Protein AF-A0A842N1L7-F1 (afdb_monomer_lite)

Foldseek 3Di:
DVQLQVQLQVLCVVVPWDKDKDWDDDPHDTDIHIDTPDQDPDLVSLLNNQLRSLQVVLVVLVVVLVVDDDPVSNVVSVLSSVLSNVSSVVSSCVSVVNDDVVVVVCSVVVSVVVVVVVCCVVCVVVVVD

Secondary structure (DSSP, 8-state):
-HHHHHHHHHHHHHTT--EEEEEEEETTEEEEEEEESS---SHHHHHHHHHHHHHHHHHHHHHHHHH---HHHHHHHHHHHHHHHHHHHHHHHHHTTSS-HHHHHHHHHHHHHHHHHHHHHHHHHHT--

Structure (mmCIF, N/CA/C/O backbone):
data_AF-A0A842N1L7-F1
#
_entry.id   AF-A0A842N1L7-F1
#
loop_
_atom_site.group_PDB
_atom_site.id
_atom_site.type_symbol
_atom_site.label_atom_id
_atom_site.label_alt_id
_atom_site.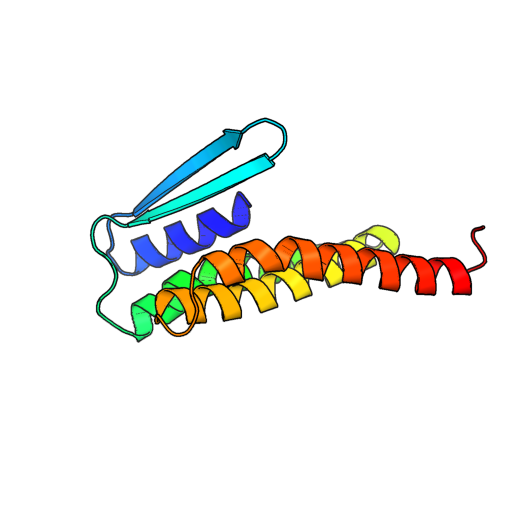label_comp_id
_atom_site.label_asym_id
_atom_site.label_entity_id
_atom_site.label_seq_id
_atom_site.pdbx_PDB_ins_code
_atom_site.Cartn_x
_atom_site.Cartn_y
_atom_site.Cartn_z
_atom_site.occupancy
_atom_site.B_iso_or_equiv
_atom_site.auth_seq_id
_atom_site.auth_comp_id
_atom_site.auth_asym_id
_atom_site.auth_atom_id
_atom_site.pdbx_PDB_model_num
ATOM 1 N N . MET A 1 1 ? -3.953 2.720 -7.063 1.00 80.06 1 MET A N 1
ATOM 2 C CA . MET A 1 1 ? -4.975 3.397 -6.241 1.00 80.06 1 MET A CA 1
ATOM 3 C C . MET A 1 1 ? -6.262 2.582 -6.149 1.00 80.06 1 MET A C 1
ATOM 5 O O . MET A 1 1 ? -6.513 2.084 -5.071 1.00 80.06 1 MET A O 1
ATOM 9 N N . VAL A 1 2 ? -7.008 2.309 -7.233 1.00 87.38 2 VAL A N 1
ATOM 10 C CA . VAL A 1 2 ? -8.228 1.462 -7.141 1.00 87.38 2 VAL A CA 1
ATOM 11 C C . VAL A 1 2 ? -7.961 0.103 -6.478 1.00 87.38 2 VAL A C 1
ATOM 13 O O . VAL A 1 2 ? -8.605 -0.224 -5.486 1.00 87.38 2 VAL A O 1
ATOM 16 N N . ILE A 1 3 ? -6.968 -0.647 -6.975 1.00 91.25 3 ILE A N 1
ATOM 17 C CA . ILE A 1 3 ? -6.560 -1.946 -6.403 1.00 91.25 3 ILE A CA 1
ATOM 18 C C . ILE A 1 3 ? -6.165 -1.795 -4.926 1.00 91.25 3 ILE A C 1
ATOM 20 O O . ILE A 1 3 ? -6.617 -2.560 -4.083 1.00 91.25 3 ILE A O 1
ATOM 24 N N . HIS A 1 4 ? -5.384 -0.762 -4.620 1.00 93.94 4 HIS A N 1
ATOM 25 C CA . HIS A 1 4 ? -4.880 -0.462 -3.284 1.00 93.94 4 HIS A CA 1
ATOM 26 C C . HIS A 1 4 ? -6.008 -0.240 -2.270 1.00 93.94 4 HIS A C 1
ATOM 28 O O . HIS A 1 4 ? -6.119 -0.987 -1.301 1.00 93.94 4 HIS A O 1
ATOM 34 N N . GLU A 1 5 ? -6.919 0.696 -2.538 1.00 94.31 5 GLU A N 1
ATOM 35 C CA . GLU A 1 5 ? -8.053 0.938 -1.639 1.00 94.31 5 GLU A CA 1
ATOM 36 C C . GLU A 1 5 ? -8.984 -0.279 -1.545 1.00 94.31 5 GLU A C 1
ATOM 38 O O . GLU A 1 5 ? -9.570 -0.551 -0.498 1.00 94.31 5 GLU A O 1
ATOM 43 N N . THR A 1 6 ? -9.102 -1.058 -2.626 1.00 94.94 6 THR A N 1
ATOM 44 C CA . THR A 1 6 ? -9.910 -2.286 -2.621 1.00 94.94 6 THR A CA 1
ATOM 45 C C . THR A 1 6 ? -9.363 -3.307 -1.624 1.00 94.94 6 THR A C 1
ATOM 47 O O . THR A 1 6 ? -10.148 -3.951 -0.932 1.00 94.94 6 THR A O 1
ATOM 50 N N . PHE A 1 7 ? -8.042 -3.446 -1.491 1.00 97.31 7 PHE A N 1
ATOM 51 C CA . PHE A 1 7 ? -7.463 -4.364 -0.511 1.00 97.31 7 PHE A CA 1
ATOM 52 C C . PHE A 1 7 ? -7.737 -3.934 0.932 1.00 97.31 7 PHE A C 1
ATOM 54 O O . PHE A 1 7 ? -8.164 -4.771 1.729 1.00 97.31 7 PHE A O 1
ATOM 61 N N . HIS A 1 8 ? -7.573 -2.647 1.260 1.00 96.44 8 HIS A N 1
ATOM 62 C CA . HIS A 1 8 ? -7.973 -2.120 2.570 1.00 96.44 8 HIS A CA 1
ATOM 63 C C . HIS A 1 8 ? -9.442 -2.432 2.871 1.00 96.44 8 HIS A C 1
ATOM 65 O O . HIS A 1 8 ? -9.764 -2.951 3.940 1.00 96.44 8 HIS A O 1
ATOM 71 N N . LEU A 1 9 ? -10.325 -2.172 1.901 1.00 97.00 9 LEU A N 1
ATOM 72 C CA . LEU A 1 9 ? -11.761 -2.408 2.017 1.00 97.00 9 LEU A CA 1
ATOM 73 C C . LEU A 1 9 ? -12.086 -3.886 2.268 1.00 97.00 9 LEU A C 1
ATOM 75 O O . LEU A 1 9 ? -12.853 -4.203 3.178 1.00 97.00 9 LEU A O 1
ATOM 79 N N . VAL A 1 10 ? -11.525 -4.787 1.458 1.00 97.25 10 VAL A N 1
ATOM 80 C CA . VAL A 1 10 ? -11.783 -6.231 1.546 1.00 97.25 10 VAL A CA 1
ATOM 81 C C . VAL A 1 10 ? -11.307 -6.779 2.885 1.00 97.25 10 VAL A C 1
AT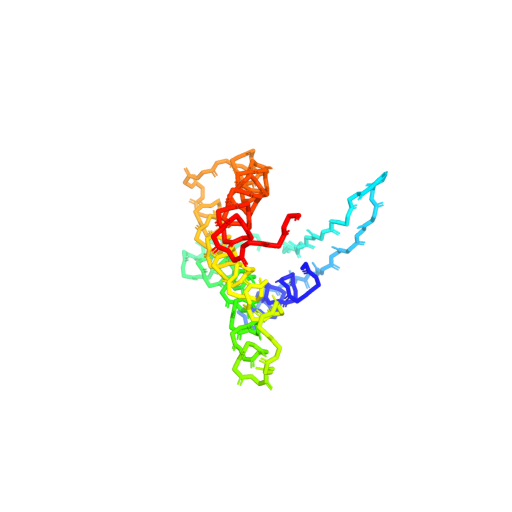OM 83 O O . VAL A 1 10 ? -12.064 -7.489 3.544 1.00 97.25 10 VAL A O 1
ATOM 86 N N . VAL A 1 11 ? -10.097 -6.423 3.323 1.00 97.44 11 VAL A N 1
ATOM 87 C CA . VAL A 1 11 ? -9.558 -6.895 4.605 1.00 97.44 11 VAL A CA 1
ATOM 88 C C . VAL A 1 11 ? -10.348 -6.319 5.781 1.00 97.44 11 VAL A C 1
ATOM 90 O O . VAL A 1 11 ? -10.693 -7.066 6.694 1.00 97.44 11 VAL A O 1
ATOM 93 N N . ALA A 1 12 ? -10.719 -5.036 5.748 1.00 97.00 12 ALA A N 1
ATOM 94 C CA . ALA A 1 12 ? -11.554 -4.437 6.790 1.00 97.00 12 ALA A CA 1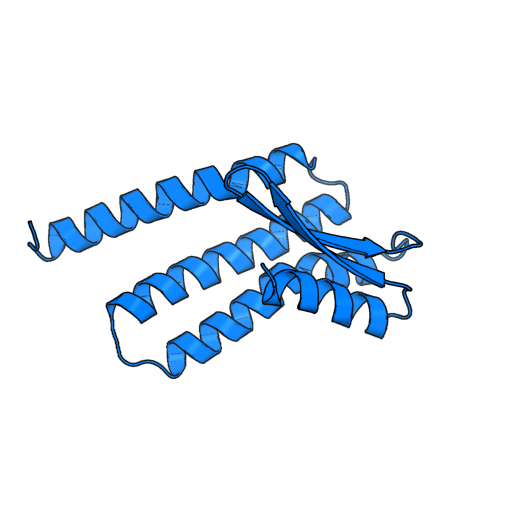
ATOM 95 C C . ALA A 1 12 ? -12.914 -5.147 6.909 1.00 97.00 12 ALA A C 1
ATOM 97 O O . ALA A 1 12 ? -13.317 -5.534 8.006 1.00 97.00 12 ALA A O 1
ATOM 98 N N . ARG A 1 13 ? -13.589 -5.399 5.782 1.00 97.31 13 ARG A N 1
ATOM 99 C CA . ARG A 1 13 ? -14.871 -6.121 5.764 1.00 97.31 13 ARG A CA 1
ATOM 100 C C . ARG A 1 13 ? -14.731 -7.575 6.210 1.00 97.31 13 ARG A C 1
ATOM 102 O O . ARG A 1 13 ? -15.574 -8.055 6.961 1.00 97.31 13 ARG A O 1
ATOM 109 N N . ALA A 1 14 ? -13.661 -8.261 5.806 1.00 97.56 14 ALA A N 1
ATOM 110 C CA . ALA A 1 14 ? -13.386 -9.638 6.223 1.00 97.56 14 ALA A CA 1
ATOM 111 C C . ALA A 1 14 ? -13.157 -9.761 7.740 1.00 97.56 14 ALA A C 1
ATOM 113 O O . ALA A 1 14 ? -13.498 -10.781 8.332 1.00 97.56 14 ALA A O 1
ATOM 114 N N . LEU A 1 15 ? -12.630 -8.712 8.377 1.00 97.06 15 LEU A N 1
ATOM 115 C CA . LEU A 1 15 ? -12.453 -8.623 9.830 1.00 97.06 15 LEU A CA 1
ATOM 116 C C . LEU A 1 15 ? -13.708 -8.123 10.574 1.00 97.06 15 LEU A C 1
ATOM 118 O O . LEU A 1 15 ? -13.658 -7.927 11.788 1.00 97.06 15 LEU A O 1
ATOM 122 N N . GLY A 1 16 ? -14.829 -7.924 9.870 1.00 96.44 16 GLY A N 1
ATOM 123 C CA . GLY A 1 16 ? -16.119 -7.548 10.453 1.00 96.44 16 GLY A CA 1
ATOM 124 C C . GLY A 1 16 ? -16.351 -6.044 10.617 1.00 96.44 16 GLY A C 1
ATOM 125 O O . GLY A 1 16 ? -17.286 -5.657 11.314 1.00 96.44 16 GLY A O 1
ATOM 126 N N . TYR A 1 17 ? -15.534 -5.186 9.998 1.00 96.94 17 TYR A N 1
ATOM 127 C CA . TYR A 1 17 ? -15.739 -3.738 10.040 1.00 96.94 17 TYR A CA 1
ATOM 128 C C . TYR A 1 17 ? -16.670 -3.257 8.925 1.00 96.94 17 TYR A C 1
ATOM 130 O O . TYR A 1 17 ? -16.530 -3.648 7.762 1.00 96.94 17 TYR A O 1
ATOM 138 N N . THR A 1 18 ? -17.558 -2.316 9.253 1.00 96.56 18 THR A N 1
ATOM 139 C CA . THR A 1 18 ? -18.259 -1.518 8.244 1.00 96.56 18 THR A CA 1
ATOM 140 C C . THR A 1 18 ? -17.269 -0.549 7.607 1.00 96.56 18 THR A C 1
ATOM 142 O O . THR A 1 18 ? -16.760 0.368 8.260 1.00 96.56 18 THR A O 1
ATOM 145 N N . ALA A 1 19 ? -16.974 -0.773 6.329 1.00 95.44 19 ALA A N 1
ATOM 146 C CA . ALA A 1 19 ? -16.035 0.031 5.563 1.00 95.44 19 ALA A CA 1
ATOM 147 C C . ALA A 1 19 ? -16.581 0.354 4.169 1.00 95.44 19 ALA A C 1
ATOM 149 O O . ALA A 1 19 ? -17.233 -0.478 3.522 1.00 95.44 19 ALA A O 1
ATOM 150 N N . GLU A 1 20 ? -16.271 1.557 3.701 1.00 94.50 20 GLU A N 1
ATOM 151 C CA . GLU A 1 20 ? -16.660 2.100 2.403 1.00 94.50 20 GLU A CA 1
ATOM 152 C C . GLU A 1 20 ? -15.448 2.730 1.728 1.00 94.50 20 GLU A C 1
ATOM 154 O O . GLU A 1 20 ? -14.610 3.342 2.389 1.00 94.50 20 GLU A O 1
ATOM 159 N N . VAL A 1 21 ? -15.355 2.588 0.410 1.00 91.00 21 VAL A N 1
ATOM 160 C CA . VAL A 1 21 ? -14.286 3.201 -0.376 1.00 91.00 21 VAL A CA 1
ATOM 161 C C . VAL A 1 21 ? -14.820 4.409 -1.125 1.00 91.00 21 VAL A C 1
ATOM 163 O O . VAL A 1 21 ? -15.886 4.351 -1.738 1.00 91.00 21 VAL A O 1
ATOM 166 N N . PHE A 1 22 ? -14.060 5.497 -1.089 1.00 89.25 22 PHE A N 1
ATOM 167 C CA . PHE A 1 22 ? -14.357 6.718 -1.816 1.00 89.25 22 PHE A CA 1
ATOM 168 C C . PHE A 1 22 ? -13.239 6.984 -2.808 1.00 89.25 22 PHE A C 1
ATOM 170 O O . PHE A 1 22 ? -12.060 6.941 -2.461 1.00 89.25 22 PHE A O 1
ATOM 177 N N . TYR A 1 23 ? -13.627 7.292 -4.039 1.00 84.31 23 TYR A N 1
ATOM 178 C CA . TYR A 1 23 ? -12.717 7.714 -5.091 1.00 84.31 23 TYR A CA 1
ATOM 179 C C . TYR A 1 23 ? -13.095 9.121 -5.525 1.00 84.31 23 TYR A C 1
ATOM 181 O O . TYR A 1 23 ? -14.278 9.446 -5.635 1.00 84.31 23 TYR A O 1
ATOM 189 N N . GLY A 1 24 ? -12.096 9.952 -5.787 1.00 76.00 24 GLY A N 1
ATOM 190 C CA . GLY A 1 24 ? -12.318 11.301 -6.276 1.00 76.00 24 GLY A CA 1
ATOM 191 C C . GLY A 1 24 ? -11.179 11.805 -7.146 1.00 76.00 24 GLY A C 1
ATOM 192 O O . GLY A 1 24 ? -10.103 11.208 -7.242 1.00 76.00 24 GLY A O 1
ATOM 193 N N . ILE A 1 25 ? -11.449 12.924 -7.809 1.00 70.12 25 ILE A N 1
ATOM 194 C CA . ILE A 1 25 ? -10.509 13.619 -8.684 1.00 70.12 25 ILE A CA 1
ATOM 195 C C . ILE A 1 25 ? -10.466 15.075 -8.219 1.00 70.12 25 ILE A C 1
ATOM 197 O O . ILE A 1 25 ? -11.505 15.723 -8.123 1.00 70.12 25 ILE A O 1
ATOM 201 N N . SER A 1 26 ? -9.275 15.589 -7.915 1.00 54.53 26 SER A N 1
ATOM 202 C CA . SER A 1 26 ? -9.054 16.979 -7.495 1.00 54.53 26 SER A CA 1
ATOM 203 C C . SER A 1 26 ? -7.952 17.601 -8.342 1.00 54.53 26 SER A C 1
ATOM 205 O O . SER A 1 26 ? -6.833 17.106 -8.270 1.00 54.53 26 SER A O 1
ATOM 207 N N . PHE A 1 27 ? -8.277 18.647 -9.126 1.00 41.25 27 PHE A N 1
ATOM 208 C CA . PHE A 1 27 ? -7.431 19.573 -9.926 1.00 41.25 27 PHE A CA 1
ATOM 209 C C . PHE A 1 27 ? -6.269 19.016 -10.797 1.00 41.25 27 PHE A C 1
ATOM 211 O O . PHE A 1 27 ? -5.751 19.750 -11.634 1.00 41.25 27 PHE A O 1
ATOM 218 N N . SER A 1 28 ? -5.830 17.768 -10.617 1.00 52.88 28 SER A N 1
ATOM 219 C CA . SER A 1 28 ? -4.747 17.033 -11.310 1.00 52.88 28 SER A CA 1
ATOM 220 C C . SER A 1 28 ? -4.423 15.680 -10.637 1.00 52.88 28 SER A C 1
ATOM 222 O O . SER A 1 28 ? -3.752 14.853 -11.247 1.00 52.88 28 SER A O 1
ATOM 224 N N . ASN A 1 29 ? -4.910 15.419 -9.417 1.00 56.66 29 ASN A N 1
ATOM 225 C CA . ASN A 1 29 ? -4.637 14.202 -8.653 1.00 56.66 29 ASN A CA 1
ATOM 226 C C . ASN A 1 29 ? -5.877 13.311 -8.508 1.00 56.66 29 ASN A C 1
ATOM 228 O O . ASN A 1 29 ? -6.960 13.751 -8.113 1.00 56.66 29 ASN A O 1
ATOM 232 N N . LEU A 1 30 ? -5.676 12.025 -8.785 1.00 66.88 30 LEU A N 1
ATOM 233 C CA . LEU A 1 30 ? -6.580 10.943 -8.411 1.00 66.88 30 LEU A CA 1
ATOM 234 C C . LEU A 1 30 ? -6.335 10.615 -6.937 1.00 66.88 30 LEU A C 1
ATOM 236 O O . LEU A 1 30 ? -5.211 10.276 -6.568 1.00 66.88 30 LEU A O 1
ATOM 240 N N . TYR A 1 31 ? -7.376 10.693 -6.110 1.00 75.50 31 TYR A N 1
ATOM 241 C CA . TYR A 1 31 ? -7.302 10.299 -4.705 1.00 75.50 31 TYR A CA 1
ATOM 242 C C . TYR A 1 31 ? -8.331 9.217 -4.386 1.00 75.50 31 TYR A C 1
ATOM 244 O O . TYR A 1 31 ? -9.394 9.125 -5.006 1.00 75.50 31 TYR A O 1
ATOM 252 N N . GLY A 1 32 ? -7.987 8.383 -3.415 1.00 83.62 32 GLY A N 1
ATOM 253 C CA . GLY A 1 32 ? -8.858 7.361 -2.865 1.00 83.62 32 GLY A CA 1
ATOM 254 C C . GLY A 1 32 ? -8.619 7.256 -1.369 1.00 83.62 32 GLY A C 1
ATOM 255 O O . GLY A 1 32 ? -7.540 7.606 -0.898 1.00 83.62 32 GLY A O 1
ATOM 256 N N . TYR A 1 33 ? -9.647 6.855 -0.633 1.00 86.94 33 TYR A N 1
ATOM 257 C CA . TYR A 1 33 ? -9.504 6.474 0.765 1.00 86.94 33 TYR A CA 1
ATOM 258 C C . TYR A 1 33 ? -10.604 5.493 1.162 1.00 86.94 33 TYR A C 1
ATOM 260 O O . TYR A 1 33 ? -11.738 5.566 0.672 1.00 86.94 33 TYR A O 1
ATOM 268 N N . VAL A 1 34 ? -10.285 4.605 2.100 1.00 90.25 34 VAL A N 1
ATOM 269 C CA . VAL A 1 34 ? -11.270 3.763 2.781 1.00 90.25 34 VAL A CA 1
ATOM 270 C C . VAL A 1 34 ? -11.691 4.413 4.094 1.00 90.25 34 VAL A C 1
ATOM 272 O O . VAL A 1 34 ? -10.879 4.650 4.987 1.00 90.25 34 VAL A O 1
ATOM 275 N N . ARG A 1 35 ? -12.990 4.679 4.231 1.00 92.12 35 ARG A N 1
ATOM 276 C CA . ARG A 1 35 ? -13.610 5.093 5.489 1.00 92.12 35 ARG A CA 1
ATOM 277 C C . ARG A 1 35 ? -14.069 3.856 6.245 1.00 92.12 35 ARG A C 1
ATOM 279 O O . ARG A 1 35 ? -14.875 3.086 5.730 1.00 92.12 35 ARG A O 1
ATOM 286 N N . ILE A 1 36 ? -13.605 3.707 7.478 1.00 92.25 36 ILE A N 1
ATOM 287 C CA . ILE A 1 36 ? -14.048 2.663 8.405 1.00 92.25 36 ILE A CA 1
ATOM 288 C C . ILE A 1 36 ? -14.855 3.352 9.506 1.00 92.25 36 ILE A C 1
ATOM 290 O O . ILE A 1 36 ? -14.346 4.284 10.126 1.00 92.25 36 ILE A O 1
ATOM 294 N N . GLU A 1 37 ? -16.107 2.938 9.732 1.00 89.88 37 GLU A N 1
ATOM 295 C CA . GLU A 1 37 ? -17.008 3.614 10.688 1.00 89.88 37 GLU A CA 1
ATOM 296 C C . GLU A 1 37 ? -16.428 3.672 12.104 1.00 89.88 37 GLU A C 1
ATOM 298 O O . GLU A 1 37 ? -16.560 4.674 12.806 1.00 89.88 37 GLU A O 1
ATOM 303 N N . GLN A 1 38 ? -15.766 2.594 12.520 1.00 88.06 38 GLN A N 1
ATOM 304 C CA . GLN A 1 38 ? -15.087 2.500 13.803 1.00 88.06 38 GLN A CA 1
ATOM 305 C C . GLN A 1 38 ? -13.645 2.077 13.575 1.00 88.06 38 GLN A C 1
ATOM 307 O O . GLN A 1 38 ? -13.384 0.990 13.058 1.00 88.06 38 GLN A O 1
ATOM 312 N N . MET A 1 39 ? -12.705 2.925 13.992 1.00 86.50 39 MET A N 1
ATOM 313 C CA . MET A 1 39 ? -11.287 2.605 13.876 1.00 86.50 39 MET A CA 1
ATOM 314 C C . MET A 1 39 ? -10.946 1.315 14.643 1.00 86.50 39 MET A C 1
ATOM 316 O O . MET A 1 39 ? -11.417 1.123 15.773 1.00 86.50 39 MET A O 1
ATOM 320 N N . PRO A 1 40 ? -10.122 0.426 14.057 1.00 88.75 40 PRO A N 1
ATOM 321 C CA . PRO A 1 40 ? -9.718 -0.812 14.702 1.00 88.75 40 PRO A CA 1
ATOM 322 C C . PRO A 1 40 ? -8.952 -0.521 15.999 1.00 88.75 40 PRO A C 1
ATOM 324 O O . PRO A 1 40 ? -7.944 0.178 16.007 1.00 88.75 40 PRO A O 1
ATOM 327 N N . ARG A 1 41 ? -9.435 -1.081 17.116 1.00 88.12 41 ARG A N 1
ATOM 328 C CA . ARG A 1 41 ? -8.746 -1.028 18.422 1.00 88.12 41 ARG A CA 1
ATOM 329 C C . ARG A 1 41 ? -7.732 -2.157 18.607 1.00 88.12 41 ARG A C 1
ATOM 331 O O . ARG A 1 41 ? -6.865 -2.076 19.469 1.00 88.12 41 ARG A O 1
ATOM 338 N N . ASN A 1 42 ? -7.872 -3.233 17.835 1.00 95.31 42 ASN A N 1
ATOM 339 C CA . ASN A 1 42 ? -6.981 -4.384 17.881 1.00 95.31 42 ASN A CA 1
ATOM 340 C C . ASN A 1 42 ? -5.768 -4.122 16.980 1.00 95.31 42 ASN A C 1
ATOM 342 O O . ASN A 1 42 ? -5.934 -3.927 15.779 1.00 95.31 42 ASN A O 1
ATOM 346 N N . ILE A 1 43 ? -4.562 -4.185 17.551 1.00 95.88 43 ILE A N 1
ATOM 347 C CA . ILE A 1 43 ? -3.291 -3.969 16.841 1.00 95.88 43 ILE A CA 1
ATOM 348 C C . ILE A 1 43 ? -3.156 -4.893 15.624 1.00 95.88 43 ILE A C 1
ATOM 350 O O . ILE A 1 43 ? -2.728 -4.445 14.566 1.00 95.88 43 ILE A O 1
ATOM 354 N N . VAL A 1 44 ? -3.557 -6.161 15.739 1.00 97.31 44 VAL A N 1
ATOM 355 C CA . VAL A 1 44 ? -3.507 -7.123 14.628 1.00 97.31 44 VAL A CA 1
ATOM 356 C C . VAL A 1 44 ? -4.432 -6.679 13.500 1.00 97.31 44 VAL A C 1
ATOM 358 O O . VAL A 1 44 ? -4.026 -6.691 12.343 1.00 97.31 44 VAL A O 1
ATOM 361 N N . HIS A 1 45 ? -5.650 -6.231 13.818 1.00 97.12 45 HIS A N 1
ATOM 362 C CA . HIS A 1 45 ? -6.581 -5.733 12.802 1.00 97.12 45 HIS A CA 1
ATOM 363 C C . HIS A 1 45 ? -6.040 -4.465 12.142 1.00 97.12 45 HIS A C 1
ATOM 365 O O . HIS A 1 45 ? -6.102 -4.349 10.925 1.00 97.12 45 HIS A O 1
ATOM 371 N N . THR A 1 46 ? -5.453 -3.552 12.919 1.00 95.69 46 THR A N 1
ATOM 372 C CA . THR A 1 46 ? -4.792 -2.356 12.389 1.00 95.69 46 THR A CA 1
ATOM 373 C C . THR A 1 46 ? -3.674 -2.729 11.422 1.00 95.69 46 THR A C 1
ATOM 375 O O . THR A 1 46 ? -3.665 -2.242 10.299 1.00 95.69 46 THR A O 1
ATOM 378 N N . VAL A 1 47 ? -2.774 -3.639 11.803 1.00 96.88 47 VAL A N 1
ATOM 379 C CA . VAL A 1 47 ? -1.681 -4.090 10.927 1.00 96.88 47 VAL A CA 1
ATOM 380 C C . VAL A 1 47 ? -2.223 -4.736 9.656 1.00 96.88 47 VAL A C 1
ATOM 382 O O . VAL A 1 47 ? -1.795 -4.379 8.562 1.00 96.88 47 VAL A O 1
ATOM 385 N N . LEU A 1 48 ? -3.180 -5.658 9.772 1.00 97.38 48 LEU A N 1
ATOM 386 C CA . LEU A 1 48 ? -3.757 -6.342 8.615 1.00 97.38 48 LEU A CA 1
ATOM 387 C C . LEU A 1 48 ? -4.446 -5.359 7.669 1.00 97.38 48 LEU A C 1
ATOM 389 O O . LEU A 1 48 ? -4.178 -5.386 6.474 1.00 97.38 48 LEU A O 1
ATOM 393 N N . ILE A 1 49 ? -5.291 -4.469 8.195 1.00 96.81 49 ILE A N 1
ATOM 394 C CA . ILE A 1 49 ? -6.027 -3.495 7.387 1.00 96.81 49 ILE A CA 1
ATOM 395 C C . ILE A 1 49 ? -5.055 -2.527 6.725 1.00 96.81 49 ILE A C 1
ATOM 397 O O . ILE A 1 49 ? -5.084 -2.411 5.508 1.00 96.81 49 ILE A O 1
ATOM 401 N N . PHE A 1 50 ? -4.183 -1.861 7.484 1.00 95.06 50 PHE A N 1
ATOM 402 C CA . PHE A 1 50 ? -3.319 -0.802 6.955 1.00 95.06 50 PHE A CA 1
ATOM 403 C C . PHE A 1 50 ? -2.143 -1.319 6.112 1.00 95.06 50 PHE A C 1
ATOM 405 O O . PHE A 1 50 ? -1.634 -0.573 5.287 1.00 95.06 50 PHE A O 1
ATOM 412 N N . SER A 1 51 ? -1.719 -2.579 6.243 1.00 96.31 51 SER A N 1
ATOM 413 C CA . SER A 1 51 ? -0.731 -3.155 5.313 1.00 96.31 51 SER A CA 1
ATOM 414 C C . SER A 1 51 ? -1.358 -3.653 4.010 1.00 96.31 51 SER A C 1
ATOM 416 O O . SER A 1 51 ? -0.661 -3.746 2.996 1.00 96.31 51 SER A O 1
ATOM 418 N N . ALA A 1 52 ? -2.659 -3.976 4.016 1.00 96.94 52 ALA A N 1
ATOM 419 C CA . ALA A 1 52 ? -3.323 -4.654 2.907 1.00 96.94 52 ALA A CA 1
ATOM 420 C C . ALA A 1 52 ? -3.244 -3.881 1.589 1.00 96.94 52 ALA A C 1
ATOM 422 O O . ALA A 1 52 ? -2.999 -4.500 0.554 1.00 96.94 52 ALA A O 1
ATOM 423 N N . GLY A 1 53 ? -3.425 -2.558 1.613 1.00 95.31 53 GLY A N 1
ATOM 424 C CA . GLY A 1 53 ? -3.387 -1.725 0.411 1.00 95.31 53 GLY A CA 1
ATOM 425 C C . GLY A 1 53 ? -2.069 -1.874 -0.336 1.00 95.31 53 GLY A C 1
ATOM 426 O O . GLY A 1 53 ? -2.041 -2.320 -1.490 1.00 95.31 53 GLY A O 1
ATOM 427 N N . GLY A 1 54 ? -0.965 -1.585 0.353 1.00 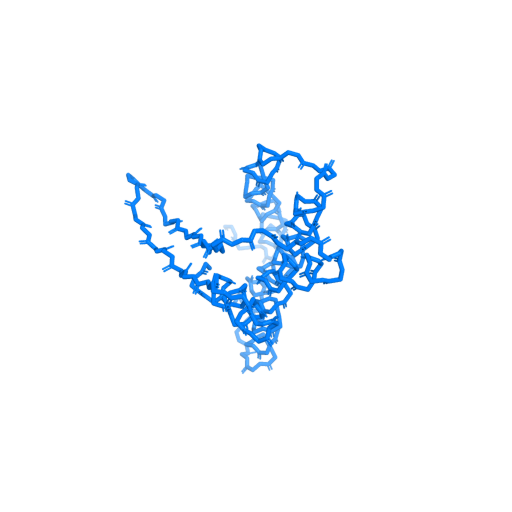94.50 54 GLY A N 1
ATOM 428 C CA . GLY A 1 54 ? 0.381 -1.734 -0.188 1.00 94.50 54 GLY A CA 1
ATOM 429 C C . GLY A 1 54 ? 0.754 -3.177 -0.541 1.00 94.50 54 GLY A C 1
ATOM 430 O O . GLY A 1 54 ? 1.126 -3.464 -1.680 1.00 94.50 54 GLY A O 1
ATOM 431 N N . VAL A 1 55 ? 0.624 -4.118 0.400 1.00 95.94 55 VAL A N 1
ATOM 432 C CA . VAL A 1 55 ? 1.053 -5.517 0.195 1.00 95.94 55 VAL A CA 1
ATOM 433 C C . VAL A 1 55 ? 0.219 -6.211 -0.883 1.00 95.94 55 VAL A C 1
ATOM 435 O O . VAL A 1 55 ? 0.771 -6.875 -1.761 1.00 95.94 55 VAL A O 1
ATOM 438 N N . GLY A 1 56 ? -1.101 -6.031 -0.863 1.00 96.06 56 GLY A N 1
ATOM 439 C CA . GLY A 1 56 ? -2.001 -6.621 -1.849 1.00 96.06 56 GLY A CA 1
ATOM 440 C C . GLY A 1 56 ? -1.752 -6.076 -3.253 1.00 96.06 56 GLY A C 1
ATOM 441 O O . GLY A 1 56 ? -1.648 -6.845 -4.211 1.00 96.06 56 GLY A O 1
ATOM 442 N N . THR A 1 57 ? -1.565 -4.760 -3.392 1.00 95.56 57 THR A N 1
ATOM 443 C CA . THR A 1 57 ? -1.236 -4.162 -4.696 1.00 95.56 57 THR A CA 1
ATOM 444 C C . THR A 1 57 ? 0.124 -4.633 -5.205 1.00 95.56 57 THR A C 1
ATOM 446 O O . THR A 1 57 ? 0.254 -4.954 -6.386 1.00 95.56 57 THR A O 1
ATOM 449 N N . ALA A 1 58 ? 1.126 -4.730 -4.325 1.00 94.69 58 ALA A N 1
ATOM 450 C CA . ALA A 1 58 ? 2.435 -5.271 -4.674 1.00 94.69 58 ALA A CA 1
ATOM 451 C C . ALA A 1 58 ? 2.341 -6.719 -5.182 1.00 94.69 58 ALA A C 1
ATOM 453 O O . ALA A 1 58 ? 2.968 -7.052 -6.185 1.00 94.69 58 ALA A O 1
ATOM 454 N N . ALA A 1 59 ? 1.518 -7.562 -4.551 1.00 95.88 59 ALA A N 1
ATOM 455 C CA . ALA A 1 59 ? 1.292 -8.931 -5.007 1.00 95.88 59 ALA A CA 1
ATOM 456 C C . ALA A 1 59 ? 0.685 -8.975 -6.421 1.00 95.88 59 ALA A C 1
ATOM 458 O O . ALA A 1 59 ? 1.154 -9.735 -7.268 1.00 95.88 59 ALA A O 1
ATOM 459 N N . VAL A 1 60 ? -0.304 -8.121 -6.714 1.00 96.12 60 VAL A N 1
ATOM 460 C CA . VAL A 1 60 ? -0.887 -8.015 -8.063 1.00 96.12 60 VAL A CA 1
ATOM 461 C C . VAL A 1 60 ? 0.162 -7.571 -9.085 1.00 96.12 60 VAL A C 1
ATOM 463 O O . VAL A 1 60 ? 0.275 -8.176 -10.149 1.00 96.12 60 VAL A O 1
ATOM 466 N N . PHE A 1 61 ? 0.964 -6.552 -8.768 1.00 94.25 61 PHE A N 1
ATOM 467 C CA . PHE A 1 61 ? 2.029 -6.091 -9.662 1.00 94.25 61 PHE A CA 1
ATOM 468 C C . PHE A 1 61 ? 3.103 -7.149 -9.898 1.00 94.25 61 PHE A C 1
ATOM 470 O O . PHE A 1 61 ? 3.571 -7.283 -11.026 1.00 94.25 61 PHE A O 1
ATOM 477 N N . PHE A 1 62 ? 3.446 -7.940 -8.883 1.00 93.06 62 PHE A N 1
ATOM 478 C CA . PHE A 1 62 ? 4.380 -9.050 -9.027 1.00 93.06 62 PHE A CA 1
ATOM 479 C C . PHE A 1 62 ? 3.838 -10.156 -9.948 1.00 93.06 62 PHE A C 1
ATOM 481 O O . PHE A 1 62 ? 4.575 -10.668 -10.788 1.00 93.06 62 PHE A O 1
ATOM 488 N N . ILE A 1 63 ? 2.545 -10.487 -9.849 1.00 95.69 63 ILE A N 1
ATOM 489 C CA . ILE A 1 63 ? 1.891 -11.445 -10.758 1.00 95.69 63 ILE A CA 1
ATOM 490 C C . ILE A 1 63 ? 1.884 -10.915 -12.199 1.00 95.69 63 ILE A C 1
ATOM 492 O O . ILE A 1 63 ? 2.184 -11.652 -13.133 1.00 95.69 63 ILE A O 1
ATOM 496 N N . LEU A 1 64 ? 1.582 -9.630 -12.402 1.00 94.81 64 LEU A N 1
ATOM 497 C CA . LEU A 1 64 ? 1.658 -9.020 -13.735 1.00 94.81 64 LEU A CA 1
ATOM 498 C C . LEU A 1 64 ? 3.094 -9.025 -14.272 1.00 94.81 64 LEU A C 1
ATOM 500 O O . LEU A 1 64 ? 3.318 -9.292 -15.450 1.00 94.81 64 LEU A O 1
ATOM 504 N N . TRP A 1 65 ? 4.072 -8.768 -13.404 1.00 93.56 65 TRP A N 1
ATOM 505 C CA . TRP A 1 65 ? 5.486 -8.758 -13.761 1.00 93.56 65 TRP A CA 1
ATOM 506 C C . TRP A 1 65 ? 5.973 -10.126 -14.248 1.00 93.56 65 TRP A C 1
ATOM 508 O O . TRP A 1 65 ? 6.756 -10.188 -15.196 1.00 93.56 65 TRP A O 1
ATOM 518 N N . SER A 1 66 ? 5.505 -11.218 -13.632 1.00 91.75 66 SER A N 1
ATOM 519 C CA . SER A 1 66 ? 5.878 -12.578 -14.036 1.00 91.75 66 SER A CA 1
ATOM 520 C C . SER A 1 66 ? 5.195 -13.032 -15.328 1.00 91.75 66 SER A C 1
ATOM 522 O O . SER A 1 66 ? 5.731 -13.899 -16.014 1.00 91.75 66 SER A O 1
ATOM 524 N N . ALA A 1 67 ? 4.050 -12.437 -15.674 1.00 95.06 67 ALA A N 1
ATOM 525 C CA . ALA A 1 67 ? 3.263 -12.789 -16.855 1.00 95.06 67 ALA A CA 1
ATOM 526 C C . ALA A 1 67 ? 3.620 -11.990 -18.124 1.00 95.06 67 ALA A C 1
ATOM 528 O O . ALA A 1 67 ? 3.281 -12.410 -19.227 1.00 95.06 67 ALA A O 1
ATOM 529 N N . ILE A 1 68 ? 4.265 -10.830 -17.989 1.00 93.25 68 ILE A N 1
ATOM 530 C CA . ILE A 1 68 ? 4.625 -9.953 -19.114 1.00 93.25 68 ILE A CA 1
ATOM 531 C C . ILE A 1 68 ? 6.061 -10.248 -19.556 1.00 93.25 68 ILE A C 1
ATOM 533 O O . ILE A 1 68 ? 6.895 -10.590 -18.727 1.00 93.25 68 ILE A O 1
ATOM 537 N N . GLU A 1 69 ? 6.384 -10.104 -20.844 1.00 91.88 69 GLU A N 1
ATOM 538 C CA . GLU A 1 69 ? 7.758 -10.261 -21.360 1.00 91.88 69 GLU A CA 1
ATOM 539 C C . GLU A 1 69 ? 8.462 -8.926 -21.637 1.00 91.88 69 GLU A C 1
ATOM 541 O O . GLU A 1 69 ? 9.687 -8.853 -21.546 1.00 91.88 69 GLU A O 1
ATOM 546 N N . ASP A 1 70 ? 7.700 -7.862 -21.904 1.00 91.38 70 ASP A N 1
ATOM 547 C CA . ASP A 1 70 ? 8.230 -6.532 -22.201 1.00 91.38 70 ASP A CA 1
ATOM 548 C C . ASP A 1 70 ? 9.102 -5.975 -21.061 1.00 91.38 70 ASP A C 1
ATOM 550 O O . ASP A 1 70 ? 8.664 -5.817 -19.916 1.00 91.38 70 ASP A O 1
ATOM 554 N N . ILE A 1 71 ? 10.355 -5.650 -21.389 1.00 85.12 71 ILE A N 1
ATOM 555 C CA . ILE A 1 71 ? 11.374 -5.247 -20.413 1.00 85.12 71 ILE A CA 1
ATOM 556 C C . ILE A 1 71 ? 11.062 -3.898 -19.758 1.00 85.12 71 ILE A C 1
ATOM 558 O O . ILE A 1 71 ? 11.322 -3.722 -18.566 1.00 85.12 71 ILE A O 1
ATOM 562 N N . VAL A 1 72 ? 10.477 -2.956 -20.505 1.00 84.75 72 VAL A N 1
ATOM 563 C CA . VAL A 1 72 ? 10.132 -1.624 -19.988 1.00 84.75 72 VAL A CA 1
ATOM 564 C C . VAL A 1 72 ? 9.006 -1.748 -18.964 1.00 84.75 72 VAL A C 1
ATOM 566 O O . VAL A 1 72 ? 9.103 -1.218 -17.856 1.00 84.75 72 VAL A O 1
ATOM 569 N N . THR A 1 73 ? 7.977 -2.526 -19.287 1.00 87.12 73 THR A N 1
ATOM 570 C CA . THR A 1 73 ? 6.849 -2.816 -18.399 1.00 87.12 73 THR A CA 1
ATOM 571 C C . THR A 1 73 ? 7.301 -3.585 -17.164 1.00 87.12 73 THR A C 1
ATOM 573 O O . THR A 1 73 ? 6.881 -3.251 -16.057 1.00 87.12 73 THR A O 1
ATOM 576 N N . LYS A 1 74 ? 8.218 -4.553 -17.304 1.00 87.75 74 LYS A N 1
ATOM 577 C CA . LYS A 1 74 ? 8.831 -5.227 -16.150 1.00 87.75 74 LYS A CA 1
ATOM 578 C C . LYS A 1 74 ? 9.548 -4.251 -15.234 1.00 87.75 74 LYS A C 1
ATOM 580 O O . LYS A 1 74 ? 9.339 -4.297 -14.025 1.00 87.75 74 LYS A O 1
ATOM 585 N N . LEU A 1 75 ? 10.364 -3.358 -15.788 1.00 84.00 75 LEU A N 1
ATOM 586 C CA . LEU A 1 75 ? 11.084 -2.364 -14.998 1.00 84.00 75 LEU A CA 1
ATOM 587 C C . LEU A 1 75 ? 10.109 -1.459 -14.224 1.00 84.00 75 LEU A C 1
ATOM 589 O O . LEU A 1 75 ? 10.281 -1.239 -13.023 1.00 84.00 75 LEU A O 1
ATOM 593 N N . LEU A 1 76 ? 9.048 -0.993 -14.893 1.00 84.94 76 LEU A N 1
ATOM 594 C CA . LEU A 1 76 ? 7.984 -0.199 -14.276 1.00 84.94 76 LEU A CA 1
ATOM 595 C C . LEU A 1 76 ? 7.268 -0.975 -13.164 1.00 84.94 76 LEU A C 1
ATOM 597 O O . LEU A 1 76 ? 7.098 -0.454 -12.063 1.00 84.94 76 LEU A O 1
ATOM 601 N N . LEU A 1 77 ? 6.883 -2.228 -13.405 1.00 90.12 77 LEU A N 1
ATOM 602 C CA . LEU A 1 77 ? 6.202 -3.057 -12.411 1.00 90.12 77 LEU A CA 1
ATOM 603 C C . LEU A 1 77 ? 7.099 -3.388 -11.216 1.00 90.12 77 LEU A C 1
ATOM 605 O O . LEU A 1 77 ? 6.621 -3.334 -10.087 1.00 90.12 77 LEU A O 1
ATOM 609 N N . SER A 1 78 ? 8.393 -3.661 -11.412 1.00 86.00 78 SER A N 1
ATOM 610 C CA . SER A 1 78 ? 9.346 -3.844 -10.305 1.00 86.00 78 SER A CA 1
ATOM 611 C C . SER A 1 78 ? 9.440 -2.593 -9.430 1.00 86.00 78 SER A C 1
ATOM 613 O O . SER A 1 78 ? 9.459 -2.687 -8.197 1.00 86.00 78 SER A O 1
ATOM 615 N N . PHE A 1 79 ? 9.440 -1.418 -10.065 1.00 85.06 79 PHE A N 1
ATOM 616 C CA . PHE A 1 79 ? 9.420 -0.148 -9.359 1.00 85.06 79 PHE A CA 1
ATOM 617 C C . PHE A 1 79 ? 8.129 0.025 -8.546 1.00 85.06 79 PHE A C 1
ATOM 619 O O . PHE A 1 79 ? 8.175 0.230 -7.331 1.00 85.06 79 PHE A O 1
ATOM 626 N N . PHE A 1 80 ? 6.969 -0.102 -9.195 1.00 86.69 80 PHE A N 1
ATOM 627 C CA . PHE A 1 80 ? 5.677 0.072 -8.537 1.00 86.69 80 PHE A CA 1
ATOM 628 C C . PHE A 1 80 ? 5.428 -0.972 -7.443 1.00 86.69 80 PHE A C 1
ATOM 630 O O . PHE A 1 80 ? 4.844 -0.639 -6.416 1.00 86.69 80 PHE A O 1
ATOM 637 N N . THR A 1 81 ? 5.915 -2.203 -7.609 1.00 90.88 81 THR A N 1
ATOM 638 C CA . THR A 1 81 ? 5.852 -3.255 -6.580 1.00 90.88 81 THR A CA 1
ATOM 639 C C . THR A 1 81 ? 6.601 -2.824 -5.323 1.00 90.88 81 THR A C 1
ATOM 641 O O . THR A 1 81 ? 6.025 -2.807 -4.238 1.00 90.88 81 THR A O 1
ATOM 644 N N . SER A 1 82 ? 7.861 -2.401 -5.465 1.00 87.12 82 SER A N 1
ATOM 645 C CA . SER A 1 82 ? 8.680 -1.931 -4.338 1.00 87.12 82 SER A CA 1
ATOM 646 C C . SER A 1 82 ? 8.052 -0.722 -3.639 1.00 87.12 82 SER A C 1
ATOM 648 O O . SER A 1 82 ? 8.026 -0.641 -2.412 1.00 87.12 82 SER A O 1
ATOM 650 N N . MET A 1 83 ? 7.490 0.199 -4.423 1.00 86.75 83 MET A N 1
ATOM 651 C CA . MET A 1 83 ? 6.788 1.372 -3.912 1.00 86.75 83 MET A CA 1
ATOM 652 C C . MET A 1 83 ? 5.559 0.992 -3.079 1.00 86.75 83 MET A C 1
ATOM 654 O O . MET A 1 83 ? 5.375 1.534 -1.990 1.00 86.75 83 MET A O 1
ATOM 658 N N . GLN A 1 84 ? 4.755 0.039 -3.552 1.00 91.19 84 GLN A N 1
ATOM 659 C CA . GLN A 1 84 ? 3.577 -0.447 -2.834 1.00 91.19 84 GLN A CA 1
ATOM 660 C C . GLN A 1 84 ? 3.950 -1.213 -1.557 1.00 91.19 84 GLN A C 1
ATOM 662 O O . GLN A 1 84 ? 3.297 -1.029 -0.534 1.00 91.19 84 GLN A O 1
ATOM 667 N N . LEU A 1 85 ? 5.044 -1.982 -1.558 1.00 90.75 85 LEU A N 1
ATOM 668 C CA . LEU A 1 85 ? 5.559 -2.618 -0.337 1.00 90.75 85 LEU A CA 1
ATOM 669 C C . LEU A 1 85 ? 5.951 -1.585 0.725 1.00 90.75 85 LEU A C 1
ATOM 671 O O . LEU A 1 85 ? 5.587 -1.724 1.892 1.00 90.75 85 LEU A O 1
ATOM 675 N N . ALA A 1 86 ? 6.654 -0.526 0.323 1.00 89.06 86 ALA A N 1
ATOM 676 C CA . ALA A 1 86 ? 7.007 0.552 1.237 1.00 89.06 86 ALA A CA 1
ATOM 677 C C . ALA A 1 86 ? 5.769 1.309 1.744 1.00 89.06 86 ALA A C 1
ATOM 679 O O . ALA A 1 86 ? 5.695 1.615 2.932 1.00 89.06 86 ALA A O 1
ATOM 680 N N . TYR A 1 87 ? 4.773 1.542 0.880 1.00 88.12 87 TYR A N 1
ATOM 681 C CA . TYR A 1 87 ? 3.476 2.088 1.295 1.00 88.12 87 TYR A CA 1
ATOM 682 C C . TYR A 1 87 ? 2.808 1.223 2.360 1.00 88.12 87 TYR A C 1
ATOM 684 O O . TYR A 1 87 ? 2.428 1.753 3.394 1.00 88.12 87 TYR A O 1
ATOM 692 N N . GLY A 1 88 ? 2.774 -0.101 2.181 1.00 92.12 88 GLY A N 1
ATOM 693 C CA . GLY A 1 88 ? 2.192 -1.010 3.172 1.00 92.12 88 GLY A CA 1
ATOM 694 C C . GLY A 1 88 ? 2.851 -0.890 4.550 1.00 92.12 88 GLY A C 1
ATOM 695 O O . GLY A 1 88 ? 2.163 -0.935 5.569 1.00 92.12 88 GLY A O 1
ATOM 696 N N . LEU A 1 89 ? 4.170 -0.671 4.609 1.00 90.88 89 LEU A N 1
ATOM 697 C CA . LEU A 1 89 ? 4.882 -0.424 5.869 1.00 90.88 89 LEU A CA 1
ATOM 698 C C . LEU A 1 89 ? 4.561 0.953 6.467 1.00 90.88 89 LEU A C 1
ATOM 700 O O . LEU A 1 89 ? 4.346 1.070 7.678 1.00 90.88 89 LEU A O 1
ATOM 704 N N . LEU A 1 90 ? 4.535 1.996 5.637 1.00 92.06 90 LEU A N 1
ATOM 705 C CA . LEU A 1 90 ? 4.277 3.366 6.080 1.00 92.06 90 LEU A CA 1
ATOM 706 C C . LEU A 1 90 ? 2.833 3.538 6.553 1.00 92.06 90 LEU A C 1
ATOM 708 O O . LEU A 1 90 ? 2.606 4.106 7.616 1.00 92.06 90 LEU A O 1
ATOM 712 N N . GLU A 1 91 ? 1.862 3.005 5.818 1.00 92.31 91 GLU A N 1
ATOM 713 C CA . GLU A 1 91 ? 0.444 3.037 6.183 1.00 92.31 91 GLU A CA 1
ATOM 714 C C . GLU A 1 91 ? 0.194 2.249 7.456 1.00 92.31 91 GLU A C 1
ATOM 716 O O . GLU A 1 91 ? -0.508 2.731 8.339 1.00 92.31 91 GLU A O 1
ATOM 721 N N . THR A 1 92 ? 0.841 1.092 7.616 1.00 94.06 92 THR A N 1
ATOM 722 C CA . THR A 1 92 ? 0.812 0.352 8.884 1.00 94.06 92 THR A CA 1
ATOM 723 C C . THR A 1 92 ? 1.359 1.194 10.030 1.00 94.06 92 THR A C 1
ATOM 725 O O . THR A 1 92 ? 0.730 1.297 11.081 1.00 94.06 92 THR A O 1
ATOM 728 N N . SER A 1 93 ? 2.506 1.843 9.830 1.00 93.62 93 SER A N 1
ATOM 729 C CA . SER A 1 93 ? 3.107 2.720 10.840 1.00 93.62 93 SER A CA 1
ATOM 730 C C . SER A 1 93 ? 2.194 3.901 11.183 1.00 93.62 93 SER A C 1
ATOM 732 O O . SER A 1 93 ? 2.086 4.279 12.347 1.00 93.62 93 SER A O 1
ATOM 734 N N . TYR A 1 94 ? 1.501 4.462 10.192 1.00 91.94 94 TYR A N 1
ATOM 735 C CA . TYR A 1 94 ? 0.509 5.516 10.385 1.00 91.94 94 TYR A CA 1
ATOM 736 C C . TYR A 1 94 ? -0.719 5.015 11.154 1.00 91.94 94 TYR A C 1
ATOM 738 O O . TYR A 1 94 ? -1.107 5.635 12.141 1.00 91.94 94 TYR A O 1
ATOM 746 N N . GLY A 1 95 ? -1.291 3.870 10.771 1.00 90.56 95 GLY A N 1
ATOM 747 C CA . GLY A 1 95 ? -2.432 3.262 11.459 1.00 90.56 95 GLY A CA 1
ATOM 748 C C . GLY A 1 95 ? -2.127 2.903 12.915 1.00 90.56 95 GLY A C 1
ATOM 749 O O . GLY A 1 95 ? -3.002 2.986 13.773 1.00 90.56 95 GLY A O 1
ATOM 750 N N . LEU A 1 96 ? -0.869 2.566 13.214 1.00 93.50 96 LEU A N 1
ATOM 751 C CA . LEU A 1 96 ? -0.367 2.341 14.573 1.00 93.50 96 LEU A CA 1
ATOM 752 C C . LEU A 1 96 ? -0.038 3.637 15.339 1.00 93.50 96 LEU A C 1
ATOM 754 O O . LEU A 1 96 ? 0.329 3.569 16.510 1.00 93.50 96 LEU A O 1
ATOM 758 N N . GLY A 1 97 ? -0.143 4.808 14.707 1.00 91.94 97 GLY A N 1
ATOM 759 C CA . GLY A 1 97 ? 0.173 6.104 15.313 1.00 91.94 97 GLY A CA 1
ATOM 760 C C . GLY A 1 97 ? 1.671 6.386 15.484 1.00 91.94 97 GLY A C 1
ATOM 761 O O . GLY A 1 97 ? 2.036 7.297 16.222 1.00 91.94 97 GLY A O 1
ATOM 762 N N . ILE A 1 98 ? 2.543 5.621 14.819 1.00 93.81 98 ILE A N 1
ATOM 763 C CA . ILE A 1 98 ? 4.008 5.771 14.883 1.00 93.81 98 ILE A CA 1
ATOM 764 C C . ILE A 1 98 ? 4.467 6.979 14.057 1.00 93.8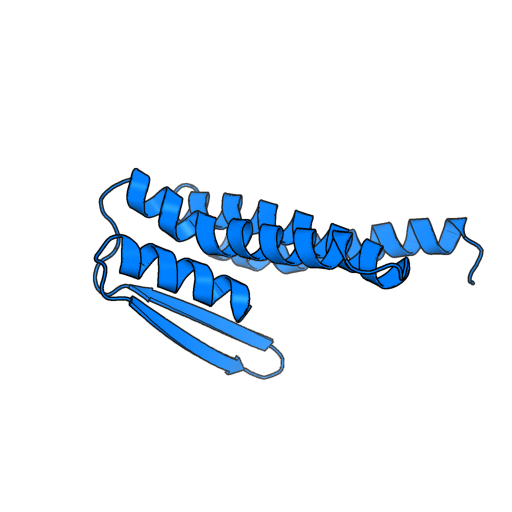1 98 ILE A C 1
ATOM 766 O O . ILE A 1 98 ? 5.387 7.693 14.454 1.00 93.81 98 ILE A O 1
ATOM 770 N N . ILE A 1 99 ? 3.824 7.217 12.911 1.00 91.50 99 ILE A N 1
ATOM 771 C CA . ILE A 1 99 ? 4.115 8.352 12.026 1.00 91.50 99 ILE A CA 1
ATOM 772 C C . ILE A 1 99 ? 2.859 9.185 11.777 1.00 91.50 99 ILE A C 1
ATOM 774 O O . ILE A 1 99 ? 1.738 8.692 11.892 1.00 91.50 99 ILE A O 1
ATOM 778 N N . LYS A 1 100 ? 3.044 10.457 11.409 1.00 89.19 100 LYS A N 1
ATOM 779 C CA . LYS A 1 100 ? 1.935 11.350 11.053 1.00 89.19 100 LYS A CA 1
ATOM 780 C C . LYS A 1 100 ? 1.574 11.241 9.568 1.00 89.19 100 LYS A C 1
ATOM 782 O O . LYS A 1 100 ? 2.409 10.857 8.750 1.00 89.19 100 LYS A O 1
ATOM 787 N N . ILE A 1 101 ? 0.351 11.630 9.209 1.00 83.56 101 ILE A N 1
ATOM 788 C CA . ILE A 1 101 ? -0.158 11.539 7.830 1.00 83.56 101 ILE A CA 1
ATOM 789 C C . ILE A 1 101 ? 0.623 12.415 6.839 1.00 83.56 101 ILE A C 1
ATOM 791 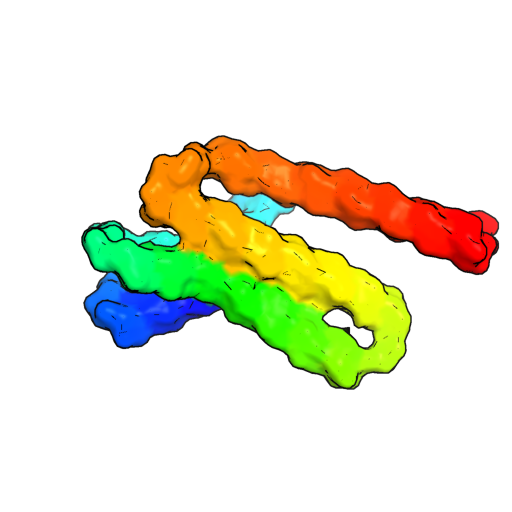O O . ILE A 1 101 ? 0.758 12.069 5.669 1.00 83.56 101 ILE A O 1
ATOM 795 N N . GLU A 1 102 ? 1.220 13.514 7.298 1.00 83.88 102 GLU A N 1
ATOM 796 C CA . GLU A 1 102 ? 2.068 14.375 6.473 1.00 83.88 102 GLU A CA 1
ATOM 797 C C . GLU A 1 102 ? 3.306 13.623 5.963 1.00 83.88 102 GLU A C 1
ATOM 799 O O . GLU A 1 102 ? 3.779 13.886 4.860 1.00 83.88 102 GLU A O 1
ATOM 804 N N . MET A 1 103 ? 3.800 12.638 6.725 1.00 80.69 103 MET A N 1
ATOM 805 C CA . MET A 1 103 ? 4.930 11.802 6.310 1.00 80.69 103 MET A CA 1
ATOM 806 C C . MET A 1 103 ? 4.544 10.830 5.188 1.00 80.69 103 MET A C 1
ATOM 808 O O . MET A 1 103 ? 5.371 10.562 4.318 1.00 80.69 103 MET A O 1
ATOM 812 N N . LEU A 1 104 ? 3.291 10.355 5.157 1.00 81.12 104 LEU A N 1
ATOM 813 C CA . LEU A 1 104 ? 2.758 9.570 4.035 1.00 81.12 104 LEU A CA 1
ATOM 814 C C . LEU A 1 104 ? 2.675 10.419 2.761 1.00 81.12 104 LEU A C 1
ATOM 816 O O . LEU A 1 104 ? 3.062 9.961 1.689 1.00 81.12 104 LEU A O 1
ATOM 820 N N . GLY A 1 105 ? 2.244 11.678 2.882 1.00 74.31 105 GLY A N 1
ATOM 821 C CA . GLY A 1 105 ? 2.111 12.602 1.750 1.00 74.31 105 GLY A CA 1
ATOM 822 C C . GLY A 1 105 ? 3.431 12.961 1.052 1.00 74.31 105 GLY A C 1
ATOM 823 O O . GLY A 1 105 ? 3.419 13.338 -0.119 1.00 74.31 105 GLY A O 1
ATOM 824 N N . LEU A 1 106 ? 4.575 12.812 1.730 1.00 77.12 106 LEU A N 1
ATOM 825 C CA . LEU A 1 106 ? 5.908 13.030 1.149 1.00 77.12 106 LEU A CA 1
ATOM 826 C C . LEU A 1 106 ? 6.407 11.832 0.331 1.00 77.12 106 LEU A C 1
ATOM 828 O O . LEU A 1 106 ? 7.269 11.984 -0.539 1.00 77.12 106 LEU A O 1
ATOM 832 N N . TRP A 1 107 ? 5.868 10.639 0.583 1.00 77.69 107 TRP A N 1
ATOM 833 C CA . TRP A 1 107 ? 6.356 9.405 -0.017 1.00 77.69 107 TRP A CA 1
ATOM 834 C C . TRP A 1 107 ? 6.239 9.348 -1.555 1.00 77.69 107 TRP A C 1
ATOM 836 O O . TRP A 1 107 ? 7.231 8.973 -2.183 1.00 77.69 107 TRP A O 1
ATOM 846 N N . PRO A 1 108 ? 5.143 9.796 -2.217 1.00 70.69 108 PRO A N 1
ATOM 847 C CA . PRO A 1 108 ? 5.086 9.871 -3.681 1.00 70.69 108 PRO A CA 1
ATOM 848 C C . PRO A 1 108 ? 6.219 10.698 -4.297 1.00 70.69 108 PRO A C 1
ATOM 850 O O . PRO A 1 108 ? 6.706 10.364 -5.375 1.00 70.69 108 PRO A O 1
ATOM 853 N N . VAL A 1 109 ? 6.640 11.773 -3.620 1.00 74.75 109 VAL A N 1
ATOM 854 C CA . VAL A 1 109 ? 7.690 12.679 -4.105 1.00 74.75 109 VAL A CA 1
ATOM 855 C C . VAL A 1 109 ? 9.049 11.991 -4.044 1.00 74.75 109 VAL A C 1
ATOM 857 O O . VAL A 1 109 ? 9.773 11.974 -5.039 1.00 74.75 109 VAL A O 1
ATOM 860 N N . VAL A 1 110 ? 9.373 11.372 -2.903 1.00 77.19 110 VAL A N 1
ATOM 861 C CA . VAL A 1 110 ? 10.617 10.604 -2.722 1.00 77.19 110 VAL A CA 1
ATOM 862 C C . VAL A 1 110 ? 10.708 9.497 -3.771 1.00 77.19 110 VAL A C 1
ATOM 864 O O . VAL A 1 110 ? 11.701 9.389 -4.488 1.00 77.19 110 VAL A O 1
ATOM 867 N N . VAL A 1 111 ? 9.621 8.741 -3.921 1.00 71.50 111 VAL A N 1
ATOM 868 C CA . VAL A 1 111 ? 9.454 7.677 -4.913 1.00 71.50 111 VAL A CA 1
ATOM 869 C C . VAL A 1 111 ? 9.670 8.205 -6.332 1.00 71.50 111 VAL A C 1
ATOM 871 O O . VAL A 1 111 ? 10.475 7.636 -7.065 1.00 71.50 111 VAL A O 1
ATOM 874 N N . GLY A 1 112 ? 9.002 9.295 -6.722 1.00 70.44 112 GLY A N 1
ATOM 875 C CA . GLY A 1 112 ? 9.120 9.878 -8.061 1.00 70.44 112 GLY A CA 1
ATOM 876 C C . GLY A 1 112 ? 10.551 10.296 -8.399 1.00 70.44 112 GLY A C 1
ATOM 877 O O . GLY A 1 112 ? 11.051 9.981 -9.480 1.00 70.44 112 GLY A O 1
ATOM 878 N N . ILE A 1 113 ? 11.254 10.916 -7.447 1.00 79.12 113 ILE A N 1
ATOM 879 C CA . ILE A 1 113 ? 12.670 11.273 -7.602 1.00 79.12 113 ILE A CA 1
ATOM 880 C C . ILE A 1 113 ? 13.524 10.010 -7.778 1.00 79.12 113 ILE A C 1
ATOM 882 O O . ILE A 1 113 ? 14.381 9.965 -8.663 1.00 79.12 113 ILE A O 1
ATOM 886 N N . THR A 1 114 ? 13.275 8.958 -6.992 1.00 74.88 114 THR A N 1
ATOM 887 C CA . THR A 1 114 ? 13.992 7.683 -7.129 1.00 74.88 114 THR A CA 1
ATOM 888 C C . THR A 1 114 ? 13.762 7.033 -8.497 1.00 74.88 114 THR A C 1
ATOM 890 O O . THR A 1 114 ? 14.742 6.604 -9.106 1.00 74.88 114 THR A O 1
ATOM 893 N N . VAL A 1 115 ? 12.526 7.016 -9.029 1.00 71.69 115 VAL A N 1
ATOM 894 C CA . VAL A 1 115 ? 12.248 6.539 -10.406 1.00 71.69 115 VAL A CA 1
ATOM 895 C C . VAL A 1 115 ? 13.127 7.273 -11.392 1.00 71.69 115 VAL A C 1
ATOM 897 O O . VAL A 1 115 ? 13.847 6.645 -12.162 1.00 71.69 115 VAL A O 1
ATOM 900 N N . MET A 1 116 ? 13.059 8.605 -11.373 1.00 76.69 116 MET A N 1
ATOM 901 C CA . MET A 1 116 ? 13.731 9.433 -12.364 1.00 76.69 116 MET A CA 1
ATOM 902 C C . MET A 1 116 ? 15.238 9.187 -12.352 1.00 76.69 116 MET A C 1
ATOM 904 O O . MET A 1 116 ? 15.847 9.077 -13.413 1.00 76.69 116 MET A O 1
ATOM 908 N N . LEU A 1 117 ? 15.836 9.045 -11.166 1.00 78.69 117 LEU A N 1
ATOM 909 C CA . LEU A 1 117 ? 17.256 8.731 -11.022 1.00 78.69 117 LEU A CA 1
ATOM 910 C C . LEU A 1 117 ? 17.599 7.337 -11.560 1.00 78.69 117 LEU A C 1
ATOM 912 O O . LEU A 1 117 ? 18.551 7.204 -12.327 1.00 78.69 117 LEU A O 1
ATOM 916 N N . VAL A 1 118 ? 16.820 6.309 -11.209 1.00 74.25 118 VAL A N 1
ATOM 917 C CA . VAL A 1 118 ? 17.049 4.931 -11.674 1.00 74.25 118 VAL A CA 1
ATOM 918 C C . VAL A 1 118 ? 16.901 4.836 -13.190 1.00 74.25 118 VAL A C 1
ATOM 920 O O . VAL A 1 118 ? 17.798 4.325 -13.859 1.00 74.25 118 VAL A O 1
ATOM 923 N N . PHE A 1 119 ? 15.822 5.387 -13.749 1.00 72.56 119 PHE A N 1
ATOM 924 C CA . PHE A 1 119 ? 15.607 5.435 -15.193 1.00 72.56 119 PHE A CA 1
ATOM 925 C C . PHE A 1 119 ? 16.733 6.192 -15.892 1.00 72.56 119 PHE A C 1
ATOM 927 O O . PHE A 1 119 ? 17.288 5.681 -16.859 1.00 72.56 119 PHE A O 1
ATOM 934 N N . ARG A 1 120 ? 17.156 7.351 -15.373 1.00 76.00 120 ARG A N 1
ATOM 935 C CA . ARG A 1 120 ? 18.279 8.110 -15.941 1.00 76.00 120 ARG A CA 1
ATOM 936 C C . ARG A 1 120 ? 19.578 7.303 -15.959 1.00 76.00 120 ARG A C 1
ATOM 938 O O . ARG A 1 120 ? 20.303 7.354 -16.949 1.00 76.00 120 ARG A O 1
ATOM 945 N N . ILE A 1 121 ? 19.873 6.551 -14.897 1.00 78.56 121 ILE A N 1
ATOM 946 C CA . ILE A 1 121 ? 21.072 5.703 -14.821 1.00 78.56 121 ILE A CA 1
ATOM 947 C C . ILE A 1 121 ? 20.981 4.539 -15.812 1.00 78.56 121 ILE A C 1
ATOM 949 O O . ILE A 1 121 ? 21.954 4.260 -16.509 1.00 78.56 121 ILE A O 1
ATOM 953 N N . ILE A 1 122 ? 19.833 3.864 -15.890 1.00 71.62 122 ILE A N 1
ATOM 954 C CA . ILE A 1 122 ? 19.640 2.708 -16.773 1.00 71.62 122 ILE A CA 1
ATOM 955 C C . ILE A 1 122 ? 19.664 3.141 -18.242 1.00 71.62 122 ILE A C 1
ATOM 957 O O . ILE A 1 122 ? 20.462 2.610 -19.007 1.00 71.62 122 ILE A O 1
ATOM 961 N N . TYR A 1 123 ? 18.884 4.154 -18.629 1.00 66.56 123 TYR A N 1
ATOM 962 C CA . TYR A 1 123 ? 18.881 4.686 -19.998 1.00 66.56 123 TYR A CA 1
ATOM 963 C C . TYR A 1 123 ? 20.242 5.280 -20.390 1.00 66.56 123 TYR A C 1
ATOM 965 O O . TYR A 1 123 ? 20.705 5.068 -21.507 1.00 66.56 123 TYR A O 1
ATOM 973 N N . GLY A 1 124 ? 20.930 5.956 -19.459 1.00 67.06 124 GLY A N 1
ATOM 974 C CA . GLY A 1 124 ? 22.308 6.424 -19.648 1.00 67.06 124 GLY A CA 1
ATOM 975 C C . GLY A 1 124 ? 23.308 5.303 -19.917 1.00 67.06 124 GLY A C 1
ATOM 976 O O . GLY A 1 124 ? 24.189 5.460 -20.754 1.00 67.06 124 GLY A O 1
ATOM 977 N N . LYS A 1 125 ? 23.155 4.151 -19.257 1.00 67.69 125 LYS A N 1
ATOM 978 C CA . LYS A 1 125 ? 24.010 2.977 -19.481 1.00 67.69 125 LYS A CA 1
ATOM 979 C C . LYS A 1 125 ? 23.640 2.176 -20.732 1.00 67.69 125 LYS A C 1
ATOM 981 O O . LYS A 1 125 ? 24.508 1.504 -21.275 1.00 67.69 125 LYS A O 1
ATOM 986 N N . LEU A 1 126 ? 22.387 2.245 -21.186 1.00 65.44 126 LEU A N 1
ATOM 987 C CA . LEU A 1 126 ? 21.912 1.572 -22.402 1.00 65.44 126 LEU A CA 1
ATOM 988 C C . LEU A 1 126 ? 22.188 2.369 -23.691 1.00 65.44 126 LEU A C 1
ATOM 990 O O . LEU A 1 126 ? 21.976 1.842 -24.779 1.00 65.44 126 LEU A O 1
ATOM 994 N N . GLY A 1 127 ? 22.687 3.608 -23.590 1.00 54.94 127 GLY A N 1
ATOM 995 C CA . GLY A 1 127 ? 23.090 4.421 -24.744 1.00 54.94 127 GLY A CA 1
ATOM 996 C C . GLY A 1 127 ? 21.926 4.976 -25.571 1.00 54.94 127 GLY A C 1
ATOM 997 O O . GLY A 1 127 ? 22.122 5.347 -26.721 1.00 54.94 127 GLY A O 1
ATOM 998 N N . TRP A 1 128 ? 20.713 5.016 -25.014 1.00 56.62 128 TRP A N 1
ATOM 999 C CA . TRP A 1 128 ? 19.505 5.498 -25.699 1.00 56.62 128 TRP A CA 1
ATOM 1000 C C . TRP A 1 128 ? 19.311 7.007 -25.487 1.00 56.62 128 TRP A C 1
ATOM 1002 O O . TRP A 1 128 ? 18.321 7.426 -24.884 1.00 56.62 128 TRP A O 1
ATOM 1012 N N . TRP A 1 129 ? 20.297 7.797 -25.917 1.00 51.38 129 TRP A N 1
ATOM 1013 C CA . TRP A 1 129 ? 20.290 9.264 -25.870 1.00 51.38 129 TRP A CA 1
ATOM 1014 C C . TRP A 1 129 ? 20.278 9.852 -27.275 1.00 51.38 129 TRP A C 1
ATOM 1016 O O . TRP A 1 129 ? 21.050 9.348 -28.120 1.00 51.38 129 TRP A O 1
#

pLDDT: mean 85.97, std 11.79, range [41.25, 97.56]

Sequence (129 aa):
MVIHETFHLVVARALGYTAEVFYGISFSNLYGYVRIEQMPRNIVHTVLIFSAGGVGTAAVFFILWSAIEDIVTKLLLSFFTSMQLAYGLLETSYGLGIIKIEMLGLWPVVVGITVMLVFRIIYGKLGWW

Radius of gyration: 16.49 Å; chains: 1; bounding box: 42×32×44 Å